Protein AF-A0AAV5S5M4-F1 (afdb_monomer_lite)

Organism: Maudiozyma humilis (NCBI:txid51915)

InterPro domains:
  IPR004776 Membrane transport PIN-like [PF03547] (13-128)
  IPR040254 Protein Ecm3-like [PTHR31274] (1-142)

Foldseek 3Di:
DPPQDPVLLVCLQCVLVCVVVVVVVVVVVCVVVVVAPPVNVVVVVCCCVPPVVVVVVVVCCVVLDDPVCVVVVVVVVVVLVVQLVVLLVVLVVCVVVDVDPPVCSVVSSCCSNDPPCPRNVVSSLVSCCVRPNDDVVRSSPD

Structure (mmCIF, N/CA/C/O backbone):
data_AF-A0AAV5S5M4-F1
#
_entry.id   AF-A0AAV5S5M4-F1
#
loop_
_atom_site.group_PDB
_atom_site.id
_atom_site.type_symbol
_atom_site.label_atom_id
_atom_site.label_alt_id
_atom_site.label_comp_id
_atom_site.label_asym_id
_atom_site.label_entity_id
_atom_site.label_seq_id
_atom_site.pdbx_PDB_ins_code
_atom_site.Cartn_x
_atom_site.Cartn_y
_atom_site.Cartn_z
_atom_site.occupancy
_atom_site.B_iso_or_equiv
_atom_site.auth_seq_id
_atom_site.auth_comp_id
_a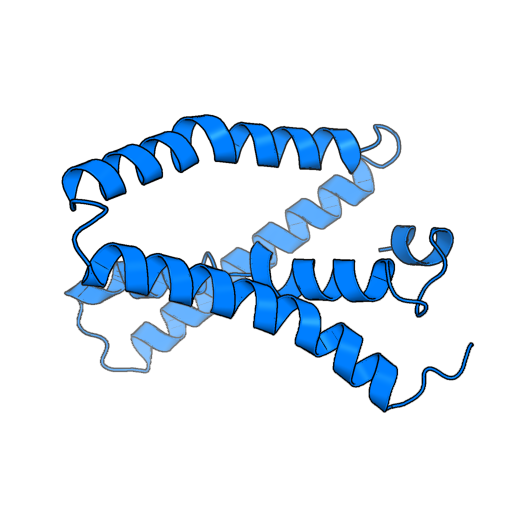tom_site.auth_asym_id
_atom_site.auth_atom_id
_atom_site.pdbx_PDB_model_num
ATOM 1 N N . MET A 1 1 ? 1.562 -9.962 -32.066 1.00 42.41 1 MET A N 1
ATOM 2 C CA . MET A 1 1 ? 0.363 -9.577 -31.293 1.00 42.41 1 MET A CA 1
ATOM 3 C C . MET A 1 1 ? -0.562 -10.788 -31.238 1.00 42.41 1 MET A C 1
ATOM 5 O O . MET A 1 1 ? -1.351 -10.995 -32.154 1.00 42.41 1 MET A O 1
ATOM 9 N N . SER A 1 2 ? -0.360 -11.678 -30.260 1.00 46.62 2 SER A N 1
ATOM 10 C CA . SER A 1 2 ? -1.231 -12.850 -30.104 1.00 46.62 2 SER A CA 1
ATOM 11 C C . SER A 1 2 ? -2.628 -12.345 -29.745 1.00 46.62 2 SER A C 1
ATOM 13 O O . SER A 1 2 ? -2.768 -11.536 -28.829 1.00 46.62 2 SER A O 1
ATOM 15 N N . LYS A 1 3 ? -3.649 -12.720 -30.521 1.00 53.84 3 LYS A N 1
ATOM 16 C CA . LYS A 1 3 ? -5.031 -12.313 -30.252 1.00 53.84 3 LYS A CA 1
ATOM 17 C C . LYS A 1 3 ? -5.507 -13.074 -29.024 1.00 53.84 3 LYS A C 1
ATOM 19 O O . LYS A 1 3 ? -5.940 -14.214 -29.137 1.00 53.84 3 LYS A O 1
ATOM 24 N N . ILE A 1 4 ? -5.401 -12.441 -27.866 1.00 63.34 4 ILE A N 1
ATOM 25 C CA . ILE A 1 4 ? -5.949 -12.975 -26.624 1.00 63.34 4 ILE A CA 1
ATOM 26 C C . ILE A 1 4 ? -7.455 -13.122 -26.819 1.00 63.34 4 ILE A C 1
ATOM 28 O O . ILE A 1 4 ? -8.134 -12.182 -27.247 1.00 63.34 4 ILE A O 1
ATOM 32 N N . GLY A 1 5 ? -7.976 -14.314 -26.543 1.00 75.88 5 GLY A N 1
ATOM 33 C CA . GLY A 1 5 ? -9.414 -14.533 -26.559 1.00 75.88 5 GLY A CA 1
ATOM 34 C C . GLY A 1 5 ? -10.078 -13.662 -25.493 1.00 75.88 5 GLY A C 1
ATOM 35 O O . GLY A 1 5 ? -9.577 -13.556 -24.377 1.00 75.88 5 GLY A O 1
ATOM 36 N N . LEU A 1 6 ? -11.232 -13.064 -25.802 1.00 71.31 6 LEU A N 1
ATOM 37 C CA . LEU A 1 6 ? -12.005 -12.244 -24.853 1.00 71.31 6 LEU A CA 1
ATOM 38 C C . LEU A 1 6 ? -12.181 -12.930 -23.484 1.00 71.31 6 LEU A C 1
ATOM 40 O O . LEU A 1 6 ? -12.040 -12.285 -22.450 1.00 71.31 6 LEU A O 1
ATOM 44 N N . GLY A 1 7 ? -12.420 -14.246 -23.470 1.00 73.25 7 GLY A N 1
ATOM 45 C CA . GLY A 1 7 ? -12.547 -15.028 -22.235 1.00 73.25 7 GLY A CA 1
ATOM 46 C C . GLY A 1 7 ? -11.253 -15.137 -21.420 1.00 73.25 7 GLY A C 1
ATOM 47 O O . GLY A 1 7 ? -11.300 -15.125 -20.194 1.00 73.25 7 GLY A O 1
ATOM 48 N N . GLU A 1 8 ? -10.098 -15.184 -22.078 1.00 75.38 8 GLU A N 1
ATOM 49 C CA . GLU A 1 8 ? -8.789 -15.254 -21.423 1.00 75.38 8 GLU A CA 1
ATOM 50 C C . GLU A 1 8 ? -8.407 -13.898 -20.816 1.00 75.38 8 GLU A C 1
ATOM 52 O O . GLU A 1 8 ? -7.975 -13.835 -19.666 1.00 75.38 8 GLU A O 1
ATOM 57 N N . ALA A 1 9 ? -8.699 -12.798 -21.519 1.00 71.19 9 ALA A N 1
ATOM 58 C CA . ALA A 1 9 ? -8.533 -11.444 -20.991 1.00 71.19 9 ALA A CA 1
ATOM 59 C C . ALA A 1 9 ? -9.416 -11.190 -19.753 1.00 71.19 9 ALA A C 1
ATOM 61 O O . ALA A 1 9 ? -8.946 -10.653 -18.748 1.00 71.19 9 ALA A O 1
ATOM 62 N N . ILE A 1 10 ? -10.683 -11.625 -19.795 1.00 77.12 10 ILE A N 1
ATOM 63 C CA . ILE A 1 10 ? -11.603 -11.527 -18.651 1.00 77.12 10 ILE A CA 1
ATOM 64 C C . ILE A 1 10 ? -11.086 -12.361 -17.471 1.00 77.12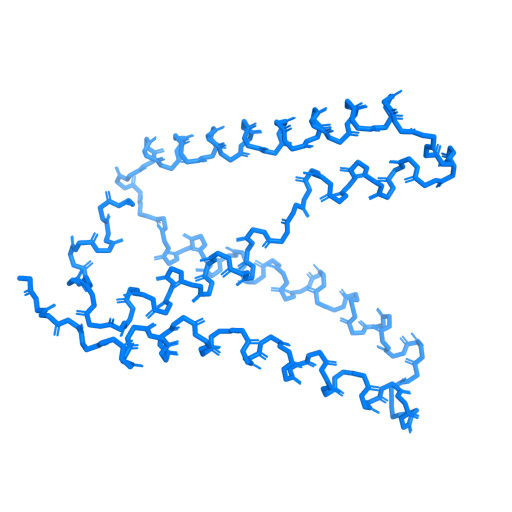 10 ILE A C 1
ATOM 66 O O . ILE A 1 10 ? -11.106 -11.898 -16.330 1.00 77.12 10 ILE A O 1
ATOM 70 N N . TYR A 1 11 ? -10.585 -13.571 -17.727 1.00 79.00 11 TYR A N 1
ATOM 71 C CA . TYR A 1 11 ? -10.058 -14.440 -16.677 1.00 79.00 11 TYR A CA 1
ATOM 72 C C . TYR A 1 11 ? -8.805 -13.859 -16.005 1.00 79.00 11 TYR A C 1
ATOM 74 O O . TYR A 1 11 ? -8.716 -13.864 -14.774 1.00 79.00 11 TYR A O 1
ATOM 82 N N . ILE A 1 12 ? -7.871 -13.307 -16.788 1.00 73.69 12 ILE A N 1
ATOM 83 C CA . ILE A 1 12 ? -6.657 -12.653 -16.276 1.00 73.69 12 ILE A CA 1
ATOM 84 C C . ILE A 1 12 ? -7.023 -11.479 -15.359 1.00 73.69 12 ILE A C 1
ATOM 86 O O . ILE A 1 12 ? -6.484 -11.384 -14.257 1.00 73.69 12 ILE A O 1
ATOM 90 N N . ALA A 1 13 ? -7.989 -10.648 -15.759 1.00 72.94 13 ALA A N 1
ATOM 91 C CA . ALA A 1 13 ? -8.441 -9.508 -14.963 1.00 72.94 13 ALA A CA 1
ATOM 92 C C . ALA A 1 13 ? -9.199 -9.920 -13.685 1.00 72.94 13 ALA A C 1
ATOM 94 O O . ALA A 1 13 ? -9.008 -9.327 -12.626 1.00 72.94 13 ALA A O 1
ATOM 95 N N . LEU A 1 14 ? -10.050 -10.949 -13.737 1.00 79.44 14 LEU A N 1
ATOM 96 C CA . LEU A 1 14 ? -10.853 -11.357 -12.576 1.00 79.44 14 LEU A CA 1
ATOM 97 C C . LEU A 1 14 ? -10.056 -12.135 -11.521 1.00 79.44 14 LEU A C 1
ATOM 99 O O . LEU A 1 14 ? -10.366 -12.060 -10.329 1.00 79.44 14 LEU A O 1
ATOM 103 N N . LYS A 1 15 ? -9.026 -12.883 -11.926 1.00 78.50 15 LYS A N 1
ATOM 104 C CA . LYS A 1 15 ? -8.193 -13.703 -11.032 1.00 78.50 15 LYS A CA 1
ATOM 105 C C . LYS A 1 15 ? -7.668 -12.953 -9.788 1.00 78.50 15 LYS A C 1
ATOM 107 O O . LYS A 1 15 ? -7.841 -13.478 -8.683 1.00 78.50 15 LYS A O 1
ATOM 112 N N . PRO A 1 16 ? -7.052 -11.759 -9.892 1.00 77.38 16 PRO A N 1
ATOM 113 C CA . PRO A 1 16 ? -6.592 -11.014 -8.718 1.00 77.38 16 PRO A CA 1
ATOM 114 C C . PRO A 1 16 ? -7.741 -10.527 -7.822 1.00 77.38 16 PRO A C 1
ATOM 116 O O . PRO A 1 16 ? -7.621 -10.582 -6.597 1.00 77.38 16 PRO A O 1
ATOM 119 N N . ILE A 1 17 ? -8.879 -10.143 -8.408 1.00 81.38 17 ILE A N 1
ATOM 120 C CA . ILE A 1 17 ? -10.071 -9.693 -7.673 1.00 81.38 17 ILE A CA 1
ATOM 121 C C . ILE A 1 17 ? -10.588 -10.806 -6.758 1.00 81.38 17 ILE A C 1
ATOM 123 O O . ILE A 1 17 ? -10.752 -10.610 -5.552 1.00 81.38 17 ILE A O 1
ATOM 127 N N . PHE A 1 18 ? -10.784 -12.003 -7.317 1.00 83.31 18 PHE A N 1
ATOM 128 C CA . PHE A 1 18 ? -11.244 -13.161 -6.553 1.00 83.31 18 PHE A CA 1
ATOM 129 C C . PHE A 1 18 ? -10.294 -13.515 -5.411 1.00 83.31 18 PHE A C 1
ATOM 131 O O . PHE A 1 18 ? -10.751 -13.865 -4.321 1.00 83.31 18 PHE A O 1
ATOM 138 N N . LYS A 1 19 ? -8.979 -13.384 -5.622 1.00 79.00 19 LYS A N 1
ATOM 139 C CA . LYS A 1 19 ? -7.978 -13.651 -4.585 1.00 79.00 19 LYS A CA 1
ATOM 140 C C . LYS A 1 19 ? -8.140 -12.707 -3.389 1.00 79.00 19 LYS A C 1
ATOM 142 O O . LYS A 1 19 ? -8.178 -13.181 -2.255 1.00 79.00 19 LYS A O 1
ATOM 147 N N . ILE A 1 20 ? -8.293 -11.404 -3.633 1.00 82.31 20 ILE A N 1
ATOM 148 C CA . ILE A 1 20 ? -8.459 -10.398 -2.571 1.00 82.31 20 ILE A CA 1
ATOM 149 C C . ILE A 1 20 ? -9.765 -10.632 -1.804 1.00 82.31 20 ILE A C 1
ATOM 151 O O . ILE A 1 20 ? -9.744 -10.738 -0.576 1.00 82.31 20 ILE A O 1
ATOM 155 N N . TYR A 1 21 ? -10.892 -10.793 -2.505 1.00 83.88 21 TYR A N 1
ATOM 156 C CA . TYR A 1 21 ? -12.183 -11.009 -1.842 1.00 83.88 21 TYR A CA 1
ATOM 157 C C . TYR A 1 21 ? -12.238 -12.316 -1.053 1.00 83.88 21 TYR A C 1
ATOM 159 O O . TYR A 1 21 ? -12.851 -12.353 0.010 1.00 83.88 21 TYR A O 1
ATOM 167 N N . THR A 1 22 ? -11.563 -13.368 -1.520 1.00 87.12 22 THR A N 1
ATOM 168 C CA . THR A 1 22 ? -11.489 -14.639 -0.788 1.00 87.12 22 THR A CA 1
ATOM 169 C C . THR A 1 22 ? -10.713 -14.481 0.521 1.00 87.12 22 THR A C 1
ATOM 171 O O . THR A 1 22 ? -11.166 -14.964 1.555 1.00 87.12 22 THR A O 1
ATOM 174 N N . ILE A 1 23 ? -9.586 -13.756 0.519 1.00 86.62 23 ILE A N 1
ATOM 175 C CA . ILE A 1 23 ? -8.803 -13.490 1.741 1.00 86.62 23 ILE A CA 1
ATOM 176 C C . ILE A 1 23 ? -9.621 -12.650 2.733 1.00 86.62 23 ILE A C 1
ATOM 178 O O . ILE A 1 23 ? -9.664 -12.974 3.921 1.00 86.62 23 ILE A O 1
ATOM 182 N N . ILE A 1 24 ? -10.322 -11.617 2.250 1.00 86.56 24 ILE A N 1
ATOM 183 C CA . ILE A 1 24 ? -11.218 -10.795 3.080 1.00 86.56 24 ILE A CA 1
ATOM 184 C C . ILE A 1 24 ? -12.344 -11.653 3.669 1.00 86.56 24 ILE A C 1
ATOM 186 O O . ILE A 1 24 ? -12.634 -11.559 4.862 1.00 86.56 24 ILE A O 1
ATOM 190 N N . PHE A 1 25 ? -12.958 -12.517 2.858 1.00 88.25 25 PHE A N 1
ATOM 191 C CA . PHE A 1 25 ? -14.041 -13.396 3.288 1.00 88.25 25 PHE A CA 1
ATOM 192 C C . PHE A 1 25 ? -13.588 -14.390 4.364 1.00 88.25 25 PHE A C 1
ATOM 194 O O . PHE A 1 25 ? -14.268 -14.548 5.377 1.00 88.25 25 PHE A O 1
ATOM 201 N N . VAL A 1 26 ? -12.414 -15.005 4.203 1.00 88.88 26 VAL A N 1
ATOM 202 C CA . VAL A 1 26 ? -11.832 -15.885 5.228 1.00 88.88 26 VAL A CA 1
ATOM 203 C C . VAL A 1 26 ? -11.551 -15.105 6.516 1.00 88.88 26 VAL A C 1
ATOM 205 O O . VAL A 1 26 ? -11.926 -15.566 7.593 1.00 88.88 26 VAL A O 1
ATOM 208 N N . GLY A 1 27 ? -10.974 -13.902 6.424 1.00 84.75 27 GLY A N 1
ATOM 209 C CA . GLY A 1 27 ? -10.766 -13.028 7.583 1.00 84.75 27 GLY A CA 1
ATOM 210 C C . GLY A 1 27 ? -12.071 -12.679 8.310 1.00 84.75 27 GLY A C 1
ATOM 211 O O . GLY A 1 27 ? -12.131 -12.730 9.539 1.00 84.75 27 GLY A O 1
ATOM 212 N N . PHE A 1 28 ? -13.143 -12.408 7.560 1.00 87.00 28 PHE A N 1
ATOM 213 C CA . PHE A 1 28 ? -14.477 -12.169 8.112 1.00 87.00 28 PHE A CA 1
ATOM 214 C C . PHE A 1 28 ? -15.044 -13.401 8.828 1.00 87.00 28 PHE A C 1
ATOM 216 O O . PHE A 1 28 ? -15.573 -13.271 9.932 1.00 87.00 28 PHE A O 1
ATOM 223 N N . LEU A 1 29 ? -14.916 -14.598 8.245 1.00 88.44 29 LEU A N 1
ATOM 224 C CA . LEU A 1 29 ? -15.356 -15.836 8.892 1.00 88.44 29 LEU A CA 1
ATOM 225 C C . LEU A 1 29 ? -14.588 -16.094 10.195 1.00 88.44 29 LEU A C 1
ATOM 227 O O . LEU A 1 29 ? -15.209 -16.395 11.212 1.00 88.44 29 LEU A O 1
ATOM 231 N N . LEU A 1 30 ? -13.264 -15.915 10.197 1.00 85.25 30 LEU A N 1
ATOM 232 C CA . LEU A 1 30 ? -12.425 -16.084 11.390 1.00 85.25 30 LEU A CA 1
ATOM 233 C C . LEU A 1 30 ? -12.834 -15.143 12.533 1.00 85.25 30 LEU A C 1
ATOM 235 O O . LEU A 1 30 ? -12.862 -15.563 13.693 1.00 85.25 30 LEU A O 1
ATOM 239 N N . ALA A 1 31 ? -13.198 -13.900 12.205 1.00 84.31 31 ALA A N 1
ATOM 240 C CA . ALA A 1 31 ? -13.736 -12.946 13.170 1.00 84.31 31 ALA A CA 1
ATOM 241 C C . ALA A 1 31 ? -15.149 -13.341 13.642 1.00 84.31 31 ALA A C 1
ATOM 243 O O . ALA A 1 31 ? -15.429 -13.323 14.839 1.00 84.31 31 ALA A O 1
ATOM 244 N N . LYS A 1 32 ? -16.032 -13.760 12.724 1.00 83.75 32 LYS A N 1
ATOM 245 C CA . LYS A 1 32 ? -17.417 -14.157 13.038 1.00 83.75 32 LYS A CA 1
ATOM 246 C C . LYS A 1 32 ? -17.487 -15.388 13.946 1.00 83.75 32 LYS A C 1
ATOM 248 O O . LYS A 1 32 ? -18.336 -15.441 14.832 1.00 83.75 32 LYS A O 1
ATOM 253 N N . PHE A 1 33 ? -16.593 -16.357 13.756 1.00 87.12 33 PHE A N 1
ATOM 254 C CA . PHE A 1 33 ? -16.505 -17.556 14.594 1.00 87.12 33 PHE A CA 1
ATOM 255 C C . PHE A 1 33 ? -15.717 -17.341 15.898 1.00 87.12 33 PHE A C 1
ATOM 257 O O . PHE A 1 33 ? -15.503 -18.304 16.626 1.00 87.12 33 PHE A O 1
ATOM 264 N N . ASN A 1 34 ? -15.293 -16.105 16.213 1.00 79.56 34 ASN A N 1
ATOM 265 C CA . ASN A 1 34 ? -14.482 -15.771 17.396 1.00 79.56 34 ASN A CA 1
ATOM 266 C C . ASN A 1 34 ? -13.200 -16.619 17.542 1.00 79.56 34 ASN A C 1
ATOM 268 O O . ASN A 1 34 ? -12.661 -16.761 18.636 1.00 79.56 34 ASN A O 1
ATOM 272 N N . ILE A 1 35 ? -12.678 -17.157 16.435 1.00 78.19 35 ILE A N 1
ATOM 273 C CA . ILE A 1 35 ? -11.428 -17.934 16.430 1.00 78.19 35 ILE A CA 1
ATOM 274 C C . ILE A 1 35 ? -10.242 -17.003 16.722 1.00 78.19 35 ILE A C 1
ATOM 276 O O . ILE A 1 35 ? -9.277 -17.391 17.377 1.00 78.19 35 ILE A O 1
ATOM 280 N N . VAL A 1 36 ? -10.328 -15.753 16.255 1.00 77.00 36 VAL A N 1
ATOM 281 C CA . VAL A 1 36 ? -9.335 -14.705 16.500 1.00 77.00 36 VAL A CA 1
ATOM 282 C C . VAL A 1 36 ? -9.965 -13.636 17.389 1.00 77.00 36 VAL A C 1
ATOM 284 O O . VAL A 1 36 ? -10.841 -12.894 16.948 1.00 77.00 36 VAL A O 1
ATOM 287 N N . SER A 1 37 ? -9.516 -13.545 18.644 1.00 79.12 37 SER A N 1
ATOM 288 C CA . SER A 1 37 ? -9.909 -12.457 19.547 1.00 79.12 37 SER A CA 1
ATOM 289 C C . SER A 1 37 ? -9.379 -11.105 19.037 1.00 79.12 37 SER A C 1
ATOM 291 O O . SER A 1 37 ? -8.397 -11.048 18.289 1.00 79.12 37 SER A O 1
ATOM 293 N N . MET A 1 38 ? -9.985 -9.990 19.467 1.00 78.38 38 MET A N 1
ATOM 294 C CA . MET A 1 38 ? -9.495 -8.644 19.116 1.00 78.38 38 MET A CA 1
ATOM 295 C C . MET A 1 38 ? -8.035 -8.412 19.533 1.00 78.38 38 MET A C 1
ATOM 297 O O . MET A 1 38 ? -7.298 -7.699 18.850 1.00 78.38 38 MET A O 1
ATOM 301 N N . GLU A 1 39 ? -7.602 -9.032 20.628 1.00 82.31 39 GLU A N 1
ATOM 302 C CA . GLU A 1 39 ? -6.220 -8.960 21.097 1.00 82.31 39 GLU A CA 1
ATOM 303 C C . GLU A 1 39 ? -5.269 -9.687 20.139 1.00 82.31 39 GLU A C 1
ATOM 305 O O . GLU A 1 39 ? -4.264 -9.116 19.704 1.00 82.31 39 GLU A O 1
ATOM 310 N N . ASN A 1 40 ? -5.641 -10.892 19.704 1.00 81.50 40 ASN A N 1
ATOM 311 C CA . ASN A 1 40 ? -4.858 -11.677 18.753 1.00 81.50 40 ASN A CA 1
ATOM 312 C C . ASN A 1 40 ? -4.797 -10.992 17.382 1.00 81.50 40 ASN A C 1
ATOM 314 O O . ASN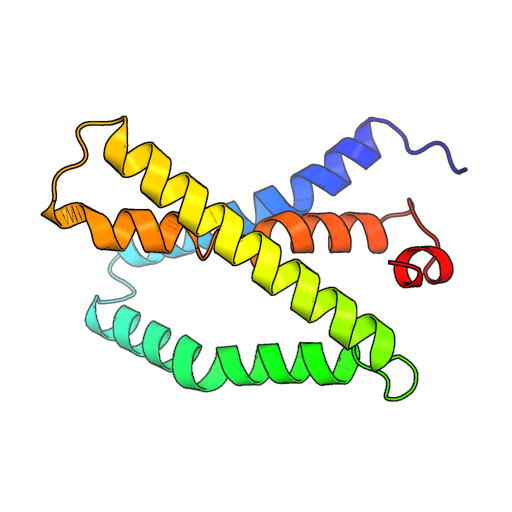 A 1 40 ? -3.732 -10.944 16.769 1.00 81.50 40 ASN A O 1
ATOM 318 N N . ALA A 1 41 ? -5.900 -10.395 16.918 1.00 82.50 41 ALA A N 1
ATOM 319 C CA . ALA A 1 41 ? -5.925 -9.625 15.673 1.00 82.50 41 ALA A CA 1
ATOM 320 C C . ALA A 1 41 ? -4.954 -8.431 15.720 1.00 82.50 41 ALA A C 1
ATOM 322 O O . ALA A 1 41 ? -4.219 -8.174 14.761 1.00 82.50 41 ALA A O 1
ATOM 323 N N . LYS A 1 42 ? -4.893 -7.727 16.857 1.00 83.25 42 LYS A N 1
ATOM 324 C CA . LYS A 1 42 ? -3.958 -6.614 17.066 1.00 83.25 42 LYS A CA 1
ATOM 325 C C . LYS A 1 42 ? -2.506 -7.095 17.153 1.00 83.25 42 LYS A C 1
ATOM 327 O O . LYS A 1 42 ? -1.615 -6.429 16.625 1.00 83.25 42 LYS A O 1
ATOM 332 N N . GLY A 1 43 ? -2.265 -8.254 17.769 1.00 85.50 43 GLY A N 1
ATOM 333 C CA . GLY A 1 43 ? -0.958 -8.917 17.793 1.00 85.50 43 GLY A CA 1
ATOM 334 C C . GLY A 1 43 ? -0.465 -9.286 16.392 1.00 85.50 43 GLY A C 1
ATOM 335 O O . GLY A 1 43 ? 0.651 -8.925 16.018 1.00 85.50 43 GLY A O 1
ATOM 336 N N . ILE A 1 44 ? -1.328 -9.907 15.584 1.00 85.25 44 ILE A N 1
ATOM 337 C CA . ILE A 1 44 ? -1.038 -10.248 14.184 1.00 85.25 44 ILE A CA 1
ATOM 338 C C . ILE A 1 44 ? -0.754 -8.980 13.373 1.00 85.25 44 ILE A C 1
ATOM 340 O O . ILE A 1 44 ? 0.249 -8.924 12.668 1.00 85.25 44 ILE A O 1
ATOM 344 N N . SER A 1 45 ? -1.573 -7.933 13.512 1.00 84.75 45 SER A N 1
ATOM 345 C CA . SER A 1 45 ? -1.354 -6.656 12.819 1.00 84.75 45 SER A CA 1
ATOM 346 C C . SER A 1 45 ? -0.002 -6.026 13.181 1.00 84.75 45 SER A C 1
ATOM 348 O O . SER A 1 45 ? 0.761 -5.634 12.299 1.00 84.75 45 SER A O 1
ATOM 350 N N . ASN A 1 46 ? 0.370 -6.023 14.465 1.00 86.31 46 ASN A N 1
ATOM 351 C CA . ASN A 1 46 ? 1.686 -5.550 14.898 1.00 86.31 46 ASN A CA 1
ATOM 352 C C . ASN A 1 46 ? 2.835 -6.381 14.314 1.00 86.31 46 ASN A C 1
ATOM 354 O O . ASN A 1 46 ? 3.855 -5.812 13.927 1.00 86.31 46 ASN A O 1
ATOM 358 N N . MET A 1 47 ? 2.681 -7.704 14.232 1.00 88.19 47 MET A N 1
ATOM 359 C CA . MET A 1 47 ? 3.671 -8.583 13.604 1.00 88.19 47 MET A CA 1
ATOM 360 C C . MET A 1 47 ? 3.810 -8.279 12.108 1.00 88.19 47 MET A C 1
ATOM 362 O O . MET A 1 47 ? 4.926 -8.174 11.596 1.00 88.19 47 MET A O 1
ATOM 366 N N . VAL A 1 48 ? 2.686 -8.078 11.415 1.00 86.12 48 VAL A N 1
ATOM 367 C CA . VAL A 1 48 ? 2.673 -7.719 9.994 1.00 86.12 48 VAL A CA 1
ATOM 368 C C . VAL A 1 48 ? 3.402 -6.397 9.778 1.00 86.12 48 VAL A C 1
ATOM 370 O O . VAL A 1 48 ? 4.321 -6.338 8.966 1.00 86.12 48 VAL A O 1
ATOM 373 N N . VAL A 1 49 ? 3.052 -5.358 10.539 1.00 86.12 49 VAL A N 1
ATOM 374 C CA . VAL A 1 49 ? 3.628 -4.018 10.367 1.00 86.12 49 VAL A CA 1
ATOM 375 C C . VAL A 1 49 ? 5.116 -3.983 10.715 1.00 86.12 49 VAL A C 1
ATOM 377 O O . VAL A 1 49 ? 5.893 -3.349 10.004 1.00 86.12 49 VAL A O 1
ATOM 380 N N . LYS A 1 50 ? 5.534 -4.665 11.787 1.00 86.31 50 LYS A N 1
ATOM 381 C CA . LYS A 1 50 ? 6.918 -4.590 12.280 1.00 86.31 50 LYS A CA 1
ATOM 382 C C . LYS A 1 50 ? 7.884 -5.546 11.588 1.00 86.31 50 LYS A C 1
ATOM 384 O O . LYS A 1 50 ? 9.062 -5.222 11.509 1.00 86.31 50 LYS A O 1
ATOM 389 N N . ALA A 1 51 ? 7.419 -6.708 11.130 1.00 87.56 51 ALA A N 1
ATOM 390 C CA . ALA A 1 51 ? 8.291 -7.742 10.569 1.00 87.56 51 ALA A CA 1
ATOM 391 C C . ALA A 1 51 ? 7.992 -8.025 9.094 1.00 87.56 51 ALA A C 1
ATOM 393 O O . ALA A 1 51 ? 8.896 -7.996 8.266 1.00 87.56 51 ALA A O 1
ATOM 394 N N . ILE A 1 52 ? 6.727 -8.254 8.731 1.00 85.25 52 ILE A N 1
ATOM 395 C CA . ILE A 1 52 ? 6.391 -8.701 7.371 1.00 85.25 52 ILE A CA 1
ATOM 396 C C . ILE A 1 52 ? 6.509 -7.558 6.357 1.00 85.25 52 ILE A C 1
ATOM 398 O O . ILE A 1 52 ? 7.105 -7.756 5.300 1.00 85.25 52 ILE A O 1
ATOM 402 N N . LEU A 1 53 ? 6.001 -6.361 6.667 1.00 83.56 53 LEU A N 1
ATOM 403 C CA . LEU A 1 53 ? 6.103 -5.198 5.778 1.00 83.56 53 LEU A CA 1
ATOM 404 C C . LEU A 1 53 ? 7.552 -4.844 5.404 1.00 83.56 53 LEU A C 1
ATOM 406 O O . LEU A 1 53 ? 7.814 -4.727 4.206 1.00 83.56 53 LEU A O 1
ATOM 410 N N . PRO A 1 54 ? 8.513 -4.705 6.341 1.00 83.31 54 PRO A N 1
ATOM 411 C CA . PRO A 1 54 ? 9.891 -4.413 5.956 1.00 83.31 54 PRO A CA 1
ATOM 412 C C . PRO A 1 54 ? 10.524 -5.547 5.143 1.00 83.31 54 PRO A C 1
ATOM 414 O O . PRO A 1 54 ? 11.245 -5.264 4.188 1.00 83.31 54 PRO A O 1
ATOM 417 N N . CYS A 1 55 ? 10.210 -6.814 5.438 1.00 82.44 55 CYS A N 1
ATOM 418 C CA . CYS A 1 55 ? 10.685 -7.944 4.636 1.00 82.44 55 CYS A CA 1
ATOM 419 C C . CYS A 1 55 ? 10.130 -7.926 3.204 1.00 82.44 55 CYS A C 1
ATOM 421 O O . CYS A 1 55 ? 10.882 -8.162 2.258 1.00 82.44 55 CYS A O 1
ATOM 423 N N . LEU A 1 56 ? 8.842 -7.619 3.023 1.00 80.44 56 LEU A N 1
ATOM 424 C CA . LEU A 1 56 ? 8.225 -7.499 1.699 1.00 80.44 56 LEU A CA 1
ATOM 425 C C . LEU A 1 56 ? 8.808 -6.323 0.915 1.00 80.44 56 LEU A C 1
ATOM 427 O O . LEU A 1 56 ? 9.144 -6.475 -0.258 1.00 80.44 56 LEU A O 1
ATOM 431 N N . THR A 1 57 ? 8.970 -5.169 1.562 1.00 80.50 57 THR A N 1
ATOM 432 C CA . THR A 1 57 ? 9.594 -3.991 0.951 1.00 80.50 57 THR A CA 1
ATOM 433 C C . THR A 1 57 ? 11.029 -4.291 0.529 1.00 80.50 57 THR A C 1
ATOM 435 O O . THR A 1 57 ? 11.400 -4.001 -0.605 1.00 80.50 57 THR A O 1
ATOM 438 N N . PHE A 1 58 ? 11.819 -4.940 1.389 1.00 81.50 58 PHE A N 1
ATOM 439 C CA . PHE A 1 58 ? 13.183 -5.352 1.061 1.00 81.50 58 PHE A CA 1
ATOM 440 C C . PHE A 1 58 ? 13.222 -6.329 -0.116 1.00 81.50 58 PHE A C 1
ATOM 442 O O . PHE A 1 58 ? 13.991 -6.124 -1.053 1.00 81.50 58 PHE A O 1
ATOM 449 N N . ASN A 1 59 ? 12.365 -7.356 -0.102 1.00 81.06 59 ASN A N 1
ATOM 450 C CA . ASN A 1 59 ? 12.277 -8.321 -1.192 1.00 81.06 59 ASN A CA 1
ATOM 451 C C . ASN A 1 59 ? 11.942 -7.635 -2.522 1.00 81.06 59 ASN A C 1
ATOM 453 O O . ASN A 1 59 ? 12.599 -7.916 -3.523 1.00 81.06 59 ASN A O 1
ATOM 457 N N . LYS A 1 60 ? 10.986 -6.697 -2.530 1.00 72.50 60 LYS A N 1
ATOM 458 C CA . LYS A 1 60 ? 10.643 -5.931 -3.733 1.00 72.50 60 LYS A CA 1
ATOM 459 C C . LYS A 1 60 ? 11.786 -5.031 -4.197 1.00 72.50 60 LYS A C 1
ATOM 461 O O . LYS A 1 60 ? 12.080 -5.027 -5.384 1.00 72.50 60 LYS A O 1
ATOM 466 N N . ILE A 1 61 ? 12.457 -4.323 -3.290 1.00 74.88 61 ILE A N 1
ATOM 467 C CA . ILE A 1 61 ? 13.592 -3.451 -3.631 1.00 74.88 61 ILE A CA 1
ATOM 468 C C . ILE A 1 61 ? 14.737 -4.265 -4.242 1.00 74.88 61 ILE A C 1
ATOM 470 O O . ILE A 1 61 ? 15.191 -3.943 -5.331 1.00 74.88 61 ILE A O 1
ATOM 474 N N . VAL A 1 62 ? 15.168 -5.347 -3.590 1.00 77.38 62 VAL A N 1
ATOM 475 C CA . VAL A 1 62 ? 16.295 -6.169 -4.066 1.00 77.38 62 VAL A CA 1
ATOM 476 C C . VAL A 1 62 ? 15.998 -6.870 -5.392 1.00 77.38 62 VAL A C 1
ATOM 478 O O . VAL A 1 62 ? 16.902 -7.018 -6.207 1.00 77.38 62 VAL A O 1
ATOM 481 N N . SER A 1 63 ? 14.758 -7.311 -5.612 1.00 69.12 63 SER A N 1
ATOM 482 C CA . SER A 1 63 ? 14.390 -8.027 -6.842 1.00 69.12 63 SER A CA 1
ATOM 483 C C . SER A 1 63 ? 14.087 -7.113 -8.030 1.00 69.12 63 SER A C 1
ATOM 485 O O . SER A 1 63 ? 14.205 -7.571 -9.159 1.00 69.12 63 SER A O 1
ATOM 487 N N . ASN A 1 64 ? 13.703 -5.851 -7.798 1.00 66.50 64 ASN A N 1
ATOM 488 C CA . ASN A 1 64 ? 13.266 -4.936 -8.863 1.00 66.50 64 ASN A CA 1
ATOM 489 C C . ASN A 1 64 ? 14.218 -3.751 -9.097 1.00 66.50 64 ASN A C 1
ATOM 491 O O . ASN A 1 64 ? 14.031 -3.025 -10.066 1.00 66.50 64 ASN A O 1
ATOM 495 N N . ILE A 1 65 ? 15.215 -3.513 -8.234 1.00 67.38 65 ILE A N 1
ATOM 496 C CA . ILE A 1 65 ? 16.160 -2.396 -8.390 1.00 67.38 65 ILE A CA 1
ATOM 497 C C . ILE A 1 65 ? 17.554 -2.928 -8.731 1.00 67.38 65 ILE A C 1
ATOM 499 O O . ILE A 1 65 ? 18.285 -3.418 -7.871 1.00 67.38 65 ILE A O 1
ATOM 503 N N . SER A 1 66 ? 17.941 -2.774 -9.997 1.00 66.12 66 SER A N 1
ATOM 504 C CA . SER A 1 66 ? 19.322 -2.933 -10.455 1.00 66.12 66 SER A CA 1
ATOM 505 C C . SER A 1 66 ? 20.069 -1.601 -10.339 1.00 66.12 66 SER A C 1
ATOM 507 O O . SER A 1 66 ? 19.535 -0.538 -10.652 1.00 66.12 66 SER A O 1
AT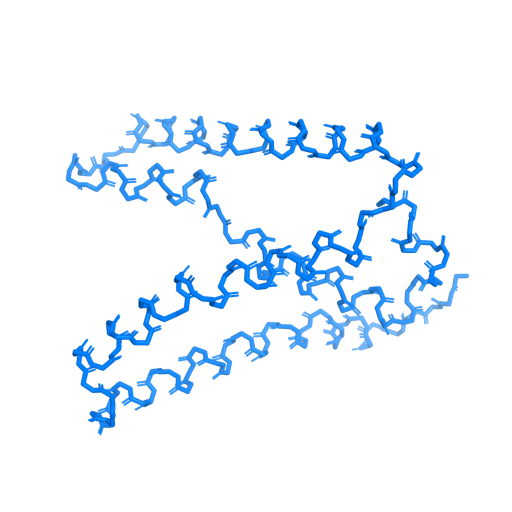OM 509 N N . TRP A 1 67 ? 21.341 -1.633 -9.926 1.00 64.31 67 TRP A N 1
ATOM 510 C CA . TRP A 1 67 ? 22.191 -0.439 -9.766 1.00 64.31 67 TRP A CA 1
ATOM 511 C C . TRP A 1 67 ? 22.382 0.372 -11.058 1.00 64.31 67 TRP A C 1
ATOM 513 O O . TRP A 1 67 ? 22.807 1.526 -11.001 1.00 64.31 67 TRP A O 1
ATOM 523 N N . ARG A 1 68 ? 22.094 -0.226 -12.220 1.00 65.00 68 ARG A N 1
ATOM 524 C CA . ARG A 1 68 ? 22.236 0.421 -13.533 1.00 65.00 68 ARG A CA 1
ATOM 525 C C . ARG A 1 68 ? 21.132 1.444 -13.810 1.00 65.00 68 ARG A C 1
ATOM 527 O O . ARG A 1 68 ? 21.403 2.422 -14.501 1.00 65.00 68 ARG A O 1
ATOM 534 N N . ASP A 1 69 ? 19.973 1.308 -13.168 1.00 66.75 69 ASP A N 1
ATOM 535 C CA . ASP A 1 69 ? 18.763 2.066 -13.516 1.00 66.75 69 ASP A CA 1
ATOM 536 C C . ASP A 1 69 ? 18.394 3.098 -12.439 1.00 66.75 69 ASP A C 1
ATOM 538 O O . ASP A 1 69 ? 17.261 3.562 -12.336 1.00 66.75 69 ASP A O 1
ATOM 542 N N . ILE A 1 70 ? 19.373 3.524 -11.630 1.00 72.88 70 ILE A N 1
ATOM 543 C CA . ILE A 1 70 ? 19.177 4.466 -10.511 1.00 72.88 70 ILE A CA 1
ATOM 544 C C . ILE A 1 70 ? 18.483 5.775 -10.939 1.00 72.88 70 ILE A C 1
ATOM 546 O O . ILE A 1 70 ? 17.746 6.380 -10.160 1.00 72.88 70 ILE A O 1
ATOM 550 N N . LYS A 1 71 ? 18.690 6.209 -12.192 1.00 72.94 71 LYS A N 1
ATOM 551 C CA . LYS A 1 71 ? 18.003 7.373 -12.767 1.00 72.94 71 LYS A CA 1
ATOM 552 C C . LYS A 1 71 ? 16.515 7.110 -12.987 1.00 72.94 71 LYS A C 1
ATOM 554 O O . LYS A 1 71 ? 15.710 7.973 -12.652 1.00 72.94 71 LYS A O 1
ATOM 559 N N . GLU A 1 72 ? 16.152 5.944 -13.510 1.00 73.69 72 GLU A N 1
ATOM 560 C CA . GLU A 1 72 ? 14.754 5.555 -13.732 1.00 73.69 72 GLU A CA 1
ATOM 561 C C . GLU A 1 72 ? 14.032 5.355 -12.401 1.00 73.69 72 GLU A C 1
ATOM 563 O O . GLU A 1 72 ? 12.937 5.879 -12.207 1.00 73.69 72 GLU A O 1
ATOM 568 N N . VAL A 1 73 ? 14.698 4.737 -11.422 1.00 76.25 73 VAL A N 1
ATOM 569 C CA . VAL A 1 73 ? 14.191 4.616 -10.046 1.00 76.25 73 VAL A CA 1
ATOM 570 C C . VAL A 1 73 ? 13.887 5.989 -9.440 1.00 76.25 73 VAL A C 1
ATOM 572 O O . VAL A 1 73 ? 12.842 6.173 -8.817 1.00 76.25 73 VAL A O 1
ATOM 575 N N . GLY A 1 74 ? 14.762 6.979 -9.647 1.00 77.12 74 GLY A N 1
ATOM 576 C CA . GLY A 1 74 ? 14.533 8.350 -9.187 1.00 77.12 74 GLY A CA 1
ATOM 577 C C . GLY A 1 74 ? 13.290 8.992 -9.812 1.00 77.12 74 GLY A C 1
ATOM 578 O O . GLY A 1 74 ? 12.517 9.645 -9.109 1.00 77.12 74 GLY A O 1
ATOM 579 N N . VAL A 1 75 ? 13.059 8.763 -11.109 1.00 80.94 75 VAL A N 1
ATOM 580 C CA . VAL A 1 75 ? 11.850 9.233 -11.805 1.00 80.94 75 VAL A CA 1
ATOM 581 C C . VAL A 1 75 ? 10.604 8.537 -11.255 1.00 80.94 75 VAL A C 1
ATOM 583 O O . VAL A 1 75 ? 9.626 9.217 -10.956 1.00 80.94 75 VAL A O 1
ATOM 586 N N . ILE A 1 76 ? 10.650 7.222 -11.024 1.00 79.38 76 ILE A N 1
ATOM 587 C CA . ILE A 1 76 ? 9.535 6.458 -10.439 1.00 79.38 76 ILE A CA 1
ATOM 588 C C . ILE A 1 76 ? 9.176 6.988 -9.044 1.00 79.38 76 ILE A C 1
ATOM 590 O O . ILE A 1 76 ? 7.999 7.205 -8.748 1.00 79.38 76 ILE A O 1
ATOM 594 N N . ILE A 1 77 ? 10.175 7.247 -8.193 1.00 80.88 77 ILE A N 1
ATOM 595 C CA . ILE A 1 77 ? 9.959 7.811 -6.852 1.00 80.88 77 ILE A CA 1
ATOM 596 C C . ILE A 1 77 ? 9.341 9.211 -6.947 1.00 80.88 77 ILE A C 1
ATOM 598 O O . ILE A 1 77 ? 8.396 9.515 -6.218 1.00 80.88 77 ILE A O 1
ATOM 602 N N . LEU A 1 78 ? 9.830 10.057 -7.859 1.00 84.81 78 LEU A N 1
ATOM 603 C CA . LEU A 1 78 ? 9.281 11.397 -8.069 1.00 84.81 78 LEU A CA 1
ATOM 604 C C . LEU A 1 78 ? 7.818 11.339 -8.531 1.00 84.81 78 LEU A C 1
ATOM 606 O O . LEU A 1 78 ? 6.968 12.031 -7.969 1.00 84.81 78 LEU A O 1
ATOM 610 N N . SER A 1 79 ? 7.506 10.482 -9.504 1.00 83.69 79 SER A N 1
ATOM 611 C CA . SER A 1 79 ? 6.139 10.253 -9.976 1.00 83.69 79 SER A CA 1
ATOM 612 C C . SER A 1 79 ? 5.231 9.741 -8.857 1.00 83.69 79 SER A C 1
ATOM 614 O O . SER A 1 79 ? 4.107 10.225 -8.720 1.00 83.69 79 SER A O 1
ATOM 616 N N . ALA A 1 80 ? 5.716 8.827 -8.013 1.00 80.94 80 ALA A N 1
ATOM 617 C CA . ALA A 1 80 ? 4.969 8.331 -6.859 1.00 80.94 80 ALA A CA 1
ATOM 618 C C . ALA A 1 80 ? 4.661 9.447 -5.846 1.00 80.94 80 ALA A C 1
ATOM 620 O O . ALA A 1 80 ? 3.523 9.564 -5.389 1.00 80.94 80 ALA A O 1
ATOM 621 N N . ILE A 1 81 ? 5.637 10.310 -5.537 1.00 86.12 81 ILE A N 1
ATOM 622 C CA . ILE A 1 81 ? 5.439 11.466 -4.648 1.00 86.12 81 ILE A CA 1
ATOM 623 C C . ILE A 1 81 ? 4.382 12.413 -5.223 1.00 86.12 81 ILE A C 1
ATOM 625 O O . ILE A 1 81 ? 3.471 12.820 -4.502 1.00 86.12 81 ILE A O 1
ATOM 629 N N . ILE A 1 82 ? 4.466 12.736 -6.516 1.00 87.69 82 ILE A N 1
ATOM 630 C CA . ILE A 1 82 ? 3.493 13.613 -7.181 1.00 87.69 82 ILE A CA 1
ATOM 631 C C . ILE A 1 82 ? 2.088 13.001 -7.119 1.00 87.69 82 ILE A C 1
ATOM 633 O O . ILE A 1 82 ? 1.140 13.708 -6.780 1.00 87.69 82 ILE A O 1
ATOM 637 N N . LEU A 1 83 ? 1.945 11.699 -7.382 1.00 85.31 83 LEU A N 1
ATOM 638 C CA . LEU A 1 83 ? 0.658 11.001 -7.312 1.00 85.31 83 LEU A CA 1
ATOM 639 C C . LEU A 1 83 ? 0.057 11.018 -5.900 1.00 85.31 83 LEU A C 1
ATOM 641 O O . LEU A 1 83 ? -1.130 11.314 -5.756 1.00 85.31 83 LEU A O 1
ATOM 645 N N . PHE A 1 84 ? 0.853 10.762 -4.857 1.00 86.00 84 PHE A N 1
ATOM 646 C CA . PHE A 1 84 ? 0.368 10.829 -3.474 1.00 86.00 84 PHE A CA 1
ATOM 647 C C . PHE A 1 84 ? -0.036 12.251 -3.078 1.00 86.00 84 PHE A C 1
ATOM 649 O O . PHE A 1 84 ? -1.101 12.449 -2.490 1.00 86.00 84 PHE A O 1
ATOM 656 N N . LEU A 1 85 ? 0.759 13.258 -3.450 1.00 87.88 85 LEU A N 1
ATOM 657 C CA . LEU A 1 85 ? 0.420 14.662 -3.209 1.00 87.88 85 LEU A CA 1
ATOM 658 C C . LEU A 1 85 ? -0.862 15.070 -3.938 1.00 87.88 85 LEU A C 1
ATOM 660 O O . LEU A 1 85 ? -1.693 15.774 -3.366 1.00 87.88 85 LEU A O 1
ATOM 664 N N . PHE A 1 86 ? -1.057 14.597 -5.169 1.00 88.38 86 PHE A N 1
ATOM 665 C CA . PHE A 1 86 ? -2.271 14.857 -5.935 1.00 88.38 86 PHE A CA 1
ATOM 666 C C . PHE A 1 86 ? -3.498 14.176 -5.311 1.00 88.38 86 PHE A C 1
ATOM 668 O O . PHE A 1 86 ? -4.555 14.798 -5.201 1.00 88.38 86 PHE A O 1
ATOM 675 N N . GLY A 1 87 ? -3.353 12.942 -4.819 1.00 84.62 87 GLY A N 1
ATOM 676 C CA . GLY A 1 87 ? -4.395 12.236 -4.066 1.00 84.62 87 GLY A CA 1
ATOM 677 C C . GLY A 1 87 ? -4.786 12.958 -2.771 1.00 84.62 87 GLY A C 1
ATOM 678 O O . GLY A 1 87 ? -5.972 13.144 -2.490 1.00 84.62 87 GLY A O 1
ATOM 679 N N . ALA A 1 88 ? -3.804 13.463 -2.021 1.00 85.06 88 ALA A N 1
ATOM 680 C CA . ALA A 1 88 ? -4.055 14.271 -0.828 1.00 85.06 88 ALA A CA 1
ATOM 681 C C . ALA A 1 88 ? -4.683 15.633 -1.145 1.00 85.06 88 ALA A C 1
ATOM 683 O O . ALA A 1 88 ? -5.584 16.071 -0.428 1.00 85.06 88 ALA A O 1
ATOM 684 N N . ALA A 1 89 ? -4.258 16.289 -2.227 1.00 86.56 89 ALA A N 1
ATOM 685 C CA . ALA A 1 89 ? -4.876 17.523 -2.700 1.00 86.56 89 ALA A CA 1
ATOM 686 C C . ALA A 1 89 ? -6.343 17.289 -3.095 1.00 86.56 89 ALA A C 1
ATOM 688 O O . ALA A 1 89 ? -7.216 18.043 -2.670 1.00 86.56 89 ALA A O 1
ATOM 689 N N . GLY A 1 90 ? -6.641 16.204 -3.816 1.00 85.12 90 GLY A N 1
ATOM 690 C CA . GLY A 1 90 ? -8.009 15.804 -4.156 1.00 85.12 90 GLY A CA 1
ATOM 691 C C . GLY A 1 90 ? -8.875 15.513 -2.925 1.00 85.12 90 GLY A C 1
ATOM 692 O O . GLY A 1 90 ? -10.036 15.929 -2.869 1.00 85.12 90 GLY A O 1
ATOM 693 N N . ALA A 1 91 ? -8.308 14.875 -1.897 1.00 84.75 91 ALA A N 1
ATOM 694 C CA . ALA A 1 91 ? -8.993 14.664 -0.624 1.00 84.75 91 ALA A CA 1
ATOM 695 C C . ALA A 1 91 ? -9.244 15.982 0.129 1.00 84.75 91 ALA A C 1
ATOM 697 O O . ALA A 1 91 ? -10.329 16.186 0.670 1.00 84.75 91 ALA A O 1
ATOM 698 N N . MET A 1 92 ? -8.297 16.922 0.123 1.00 83.44 92 MET A N 1
ATOM 699 C CA . MET A 1 92 ? -8.505 18.246 0.723 1.00 83.44 92 MET A CA 1
ATOM 700 C C . MET A 1 92 ? -9.583 19.051 -0.009 1.00 83.44 92 MET A C 1
ATOM 702 O O . MET A 1 92 ? -10.455 19.629 0.638 1.00 83.44 92 MET A O 1
ATOM 706 N N . VAL A 1 93 ? -9.579 19.038 -1.344 1.00 85.62 93 VAL A N 1
ATOM 707 C CA . VAL A 1 93 ? -10.618 19.691 -2.154 1.00 85.62 93 VAL A CA 1
ATOM 708 C C . VAL A 1 93 ? -11.989 19.085 -1.853 1.00 85.62 93 VAL A C 1
ATOM 710 O O . VAL A 1 93 ? -12.937 19.818 -1.589 1.00 85.62 93 VAL A O 1
ATOM 713 N N . THR A 1 94 ? -12.092 17.757 -1.805 1.00 82.81 94 THR A N 1
ATOM 714 C CA . THR A 1 94 ? -13.365 17.073 -1.522 1.00 82.81 94 THR A CA 1
ATOM 715 C C . THR A 1 94 ? -13.851 17.320 -0.090 1.00 82.81 94 THR A C 1
ATOM 717 O O . THR A 1 94 ? -15.054 17.429 0.146 1.00 82.81 94 THR A O 1
ATOM 720 N N . ASN A 1 95 ? -12.932 17.472 0.867 1.00 80.56 95 ASN A N 1
ATOM 721 C CA . ASN A 1 95 ? -13.269 17.868 2.233 1.00 80.56 95 ASN A CA 1
ATOM 722 C C . ASN A 1 95 ? -13.842 19.292 2.308 1.00 80.56 95 ASN A C 1
ATOM 724 O O . ASN A 1 95 ? -14.697 19.557 3.145 1.00 80.56 95 ASN A O 1
ATOM 728 N N . TYR A 1 96 ? -13.395 20.192 1.428 1.00 79.38 96 TYR A N 1
ATOM 729 C CA . TYR A 1 96 ? -13.900 21.562 1.357 1.00 79.38 96 TYR A CA 1
ATOM 730 C C . TYR A 1 96 ? -15.257 21.658 0.642 1.00 79.38 96 TYR A C 1
ATOM 732 O O . TYR A 1 96 ? -16.094 22.476 1.019 1.00 79.38 96 TYR A O 1
ATOM 740 N N . THR A 1 97 ? -15.496 20.829 -0.381 1.00 83.94 97 THR A N 1
ATOM 741 C CA . THR A 1 97 ? -16.746 20.858 -1.162 1.00 83.94 97 THR A CA 1
ATOM 742 C C . THR A 1 97 ? -17.887 20.049 -0.549 1.00 83.94 97 THR A C 1
ATOM 744 O O . THR A 1 97 ? -19.051 20.319 -0.838 1.00 83.94 97 THR A O 1
ATOM 747 N N . THR A 1 98 ? -17.578 19.066 0.295 1.00 80.94 98 THR A N 1
ATOM 748 C CA . THR A 1 98 ? -18.564 18.16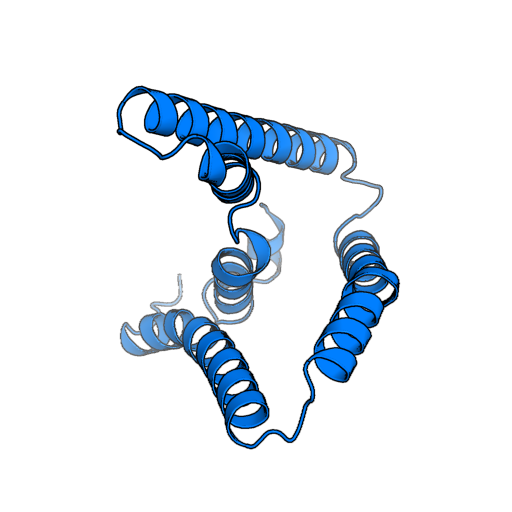0 0.899 1.00 80.94 98 THR A CA 1
ATOM 749 C C . THR A 1 98 ? -18.657 18.421 2.404 1.00 80.94 98 THR A C 1
ATOM 751 O O . THR A 1 98 ? -17.624 18.647 3.032 1.00 80.94 98 THR A O 1
ATOM 754 N N . PRO A 1 99 ? -19.844 18.355 3.040 1.00 73.44 99 PRO A N 1
ATOM 755 C CA . PRO A 1 99 ? -19.968 18.474 4.493 1.00 73.44 99 PRO A CA 1
ATOM 756 C C . PRO A 1 99 ? -19.416 17.219 5.193 1.00 73.44 99 PRO A C 1
ATOM 758 O O . PRO A 1 99 ? -20.163 16.352 5.645 1.00 73.44 99 PRO A O 1
ATOM 761 N N . VAL A 1 100 ? -18.090 17.095 5.267 1.00 72.06 100 VAL A N 1
ATOM 762 C CA . VAL A 1 100 ? -17.424 16.000 5.976 1.00 72.06 100 VAL A CA 1
ATOM 763 C C . VAL A 1 100 ? -17.336 16.354 7.467 1.00 72.06 100 VAL A C 1
ATOM 765 O O . VAL A 1 100 ? -16.870 17.442 7.816 1.00 72.06 100 VAL A O 1
ATOM 768 N N . PRO A 1 101 ? -17.748 15.462 8.386 1.00 78.38 101 PRO A N 1
ATOM 769 C CA . PRO A 1 101 ? -17.590 15.696 9.817 1.00 78.38 101 PRO A CA 1
ATOM 770 C C . PRO A 1 101 ? -16.108 15.877 10.177 1.00 78.38 101 PRO A C 1
ATOM 772 O O . PRO A 1 101 ? -15.258 15.074 9.791 1.00 78.38 101 PRO A O 1
ATOM 775 N N . LYS A 1 102 ? -15.788 16.921 10.956 1.00 72.00 102 LYS A N 1
ATOM 776 C CA . LYS A 1 102 ? -14.401 17.294 11.312 1.00 72.00 102 LYS A CA 1
ATOM 777 C C . LYS A 1 102 ? -13.626 16.180 12.029 1.00 72.00 102 LYS A C 1
ATOM 779 O O . LYS A 1 102 ? -12.404 16.138 11.957 1.00 72.00 102 LYS A O 1
ATOM 784 N N . THR A 1 103 ? -14.327 15.253 12.679 1.00 78.25 103 THR A N 1
ATOM 785 C CA . THR A 1 103 ? -13.748 14.062 13.320 1.00 78.25 103 THR A CA 1
ATOM 786 C C . THR A 1 103 ? -13.222 13.028 12.319 1.00 78.25 103 THR A C 1
ATOM 788 O O . THR A 1 103 ? -12.347 12.244 12.671 1.00 78.25 103 THR A O 1
ATOM 791 N N . PHE A 1 104 ? -13.707 13.038 11.073 1.00 76.19 104 PHE A N 1
ATOM 792 C CA . PHE A 1 104 ? -13.303 12.109 10.011 1.00 76.19 104 PHE A CA 1
ATOM 793 C C . PHE A 1 104 ? -12.270 12.705 9.040 1.00 76.19 104 PHE A C 1
ATOM 795 O O . PHE A 1 104 ? -11.857 12.052 8.086 1.00 76.19 104 PHE A O 1
ATOM 802 N N . PHE A 1 105 ? -11.825 13.939 9.291 1.00 79.00 105 PHE A N 1
ATOM 803 C CA . PHE A 1 105 ? -10.893 14.673 8.432 1.00 79.00 105 PHE A CA 1
ATOM 804 C C . PHE A 1 105 ? -9.599 13.896 8.157 1.00 79.00 105 PHE A C 1
ATOM 806 O O . PHE A 1 105 ? -9.222 13.698 7.005 1.00 79.00 105 PHE A O 1
ATOM 813 N N . TRP A 1 106 ? -8.954 13.393 9.213 1.00 79.06 106 TRP A N 1
ATOM 814 C CA . TRP A 1 106 ? -7.708 12.639 9.083 1.00 79.06 106 TRP A CA 1
ATOM 815 C C 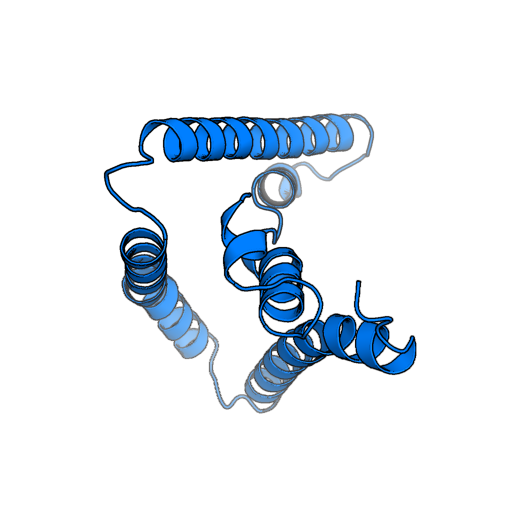. TRP A 1 106 ? -7.918 11.328 8.333 1.00 79.06 106 TRP A C 1
ATOM 817 O O . TRP A 1 106 ? -7.189 11.055 7.386 1.00 79.06 106 TRP A O 1
ATOM 827 N N . SER A 1 107 ? -8.955 10.561 8.675 1.00 79.00 107 SER A N 1
ATOM 828 C CA . SER A 1 107 ? -9.295 9.323 7.963 1.00 79.00 107 SER A CA 1
ATOM 829 C C . SER A 1 107 ? -9.502 9.563 6.468 1.00 79.00 107 SER A C 1
ATOM 831 O O . SER A 1 107 ? -9.043 8.773 5.647 1.00 79.00 107 SER A O 1
ATOM 833 N N . PHE A 1 108 ? -10.140 10.678 6.109 1.00 79.50 108 PHE A N 1
ATOM 834 C CA . PHE A 1 108 ? -10.398 11.046 4.723 1.00 79.50 108 PHE A CA 1
ATOM 835 C C . PHE A 1 108 ? -9.123 11.445 3.962 1.00 79.50 108 PHE A C 1
ATOM 837 O O . PHE A 1 108 ? -8.908 10.989 2.840 1.00 79.50 108 PHE A O 1
ATOM 844 N N . ILE A 1 109 ? -8.238 12.233 4.581 1.00 81.94 109 ILE A N 1
ATOM 845 C CA . ILE A 1 109 ? -6.940 12.588 3.985 1.00 81.94 109 ILE A CA 1
ATOM 846 C C . ILE A 1 109 ? -6.055 11.355 3.815 1.00 81.94 109 ILE A C 1
ATOM 848 O O . ILE A 1 109 ? -5.476 11.172 2.747 1.00 81.94 109 ILE A O 1
ATOM 852 N N . PHE A 1 110 ? -5.967 10.487 4.826 1.00 81.50 110 PHE A N 1
ATOM 853 C CA . PHE A 1 110 ? -5.175 9.259 4.738 1.00 81.50 110 PHE A CA 1
ATOM 854 C C . PHE A 1 110 ? -5.720 8.298 3.673 1.00 81.50 110 PHE A C 1
ATOM 856 O O . PHE A 1 110 ? -4.926 7.671 2.976 1.00 81.50 110 PHE A O 1
ATOM 863 N N . ALA A 1 111 ? -7.043 8.235 3.488 1.00 81.06 111 ALA A N 1
ATOM 864 C CA . ALA A 1 111 ? -7.659 7.449 2.420 1.00 81.06 111 ALA A CA 1
ATOM 865 C C . ALA A 1 111 ? -7.304 7.967 1.013 1.00 81.06 111 ALA A C 1
ATOM 867 O O . ALA A 1 111 ? -7.143 7.165 0.095 1.00 81.06 111 ALA A O 1
ATOM 868 N N . GLY A 1 112 ? -7.162 9.285 0.838 1.00 79.62 112 GLY A N 1
ATOM 869 C CA . GLY A 1 112 ? -6.733 9.881 -0.433 1.00 79.62 112 GLY A CA 1
ATOM 870 C C . GLY A 1 112 ? -5.219 9.859 -0.664 1.00 79.62 112 GLY A C 1
ATOM 871 O O . GLY A 1 112 ? -4.780 9.717 -1.801 1.00 79.62 112 GLY A O 1
ATOM 872 N N . LEU A 1 113 ? -4.420 9.982 0.401 1.00 81.31 113 LEU A N 1
ATOM 873 C CA . LEU A 1 113 ? -2.952 9.988 0.346 1.00 81.31 113 LEU A CA 1
ATOM 874 C C . LEU A 1 113 ? -2.378 8.582 0.124 1.00 81.31 113 LEU A C 1
ATOM 876 O O . LEU A 1 113 ? -1.418 8.430 -0.625 1.00 81.31 113 LEU A O 1
ATOM 880 N N . PHE A 1 114 ? -2.977 7.555 0.735 1.00 77.62 114 PHE A N 1
ATOM 881 C CA . PHE A 1 114 ? -2.575 6.156 0.572 1.00 77.62 114 PHE A CA 1
ATOM 882 C C . PHE A 1 114 ? -3.717 5.321 -0.015 1.00 77.62 114 PHE A C 1
ATOM 884 O O . PHE A 1 114 ? -4.283 4.466 0.677 1.00 77.62 114 PHE A O 1
ATOM 891 N N . PRO A 1 115 ? -4.074 5.530 -1.294 1.00 67.12 115 PRO A N 1
ATOM 892 C CA . PRO A 1 115 ? -4.990 4.623 -1.955 1.00 67.12 115 PRO A CA 1
ATOM 893 C C . PRO A 1 115 ? -4.342 3.239 -2.036 1.00 67.12 115 PRO A C 1
ATOM 895 O O . PRO A 1 115 ? -3.114 3.113 -2.046 1.00 67.12 115 PRO A O 1
ATOM 898 N N . ASN A 1 116 ? -5.160 2.190 -2.136 1.00 65.62 116 ASN A N 1
ATOM 899 C CA . ASN A 1 116 ? -4.671 0.821 -2.302 1.00 65.62 116 ASN A CA 1
ATOM 900 C C . ASN A 1 116 ? -4.122 0.589 -3.730 1.00 65.62 116 ASN A C 1
ATOM 902 O O . ASN A 1 116 ? -4.649 -0.198 -4.517 1.00 65.62 116 ASN A O 1
ATOM 906 N N . ILE A 1 117 ? -3.067 1.329 -4.073 1.00 60.41 117 ILE A N 1
ATOM 907 C CA . ILE A 1 117 ? -2.331 1.263 -5.337 1.00 60.41 117 ILE A CA 1
ATOM 908 C C . ILE A 1 117 ? -1.505 -0.032 -5.398 1.00 60.41 117 ILE A C 1
ATOM 910 O O . ILE A 1 117 ? -1.194 -0.522 -6.480 1.00 60.41 117 ILE A O 1
ATOM 914 N N . SER A 1 118 ? -1.175 -0.620 -4.244 1.00 57.78 118 SER A N 1
ATOM 915 C CA . SER A 1 118 ? -0.294 -1.780 -4.144 1.00 57.78 118 SER A CA 1
ATOM 916 C C . SER A 1 118 ? -0.977 -3.138 -4.278 1.00 57.78 118 SER A C 1
ATOM 918 O O . SER A 1 118 ? -0.310 -4.060 -4.732 1.00 57.78 118 SER A O 1
ATOM 920 N N . ASP A 1 119 ? -2.245 -3.307 -3.885 1.00 60.00 119 ASP A N 1
ATOM 921 C CA . ASP A 1 119 ? -2.908 -4.612 -4.034 1.00 60.00 119 ASP A CA 1
ATOM 922 C C . ASP A 1 119 ? -3.598 -4.728 -5.383 1.00 60.00 119 ASP A C 1
ATOM 924 O O . ASP A 1 119 ? -3.364 -5.687 -6.107 1.00 60.00 119 ASP A O 1
ATOM 928 N N . LEU A 1 120 ? -4.444 -3.760 -5.741 1.00 61.78 120 LEU A N 1
ATOM 929 C CA . LEU A 1 120 ? -5.282 -3.879 -6.931 1.00 61.78 120 LEU A CA 1
ATOM 930 C C . LEU A 1 120 ? -4.457 -3.662 -8.213 1.00 61.78 120 LEU A C 1
ATOM 932 O O . LEU A 1 120 ? -4.274 -4.636 -8.944 1.00 61.78 120 LEU A O 1
ATOM 936 N N . PRO A 1 121 ? -3.888 -2.471 -8.491 1.00 58.97 121 PRO A N 1
ATOM 937 C CA . PRO A 1 121 ? -3.099 -2.242 -9.702 1.00 58.97 121 PRO A CA 1
ATOM 938 C C . PRO A 1 121 ? -1.926 -3.203 -9.887 1.00 58.97 121 PRO A C 1
ATOM 940 O O . PRO A 1 121 ? -1.748 -3.707 -10.988 1.00 58.97 121 PRO A O 1
ATOM 943 N N . ILE A 1 122 ? -1.159 -3.511 -8.833 1.00 66.00 122 ILE A N 1
ATOM 944 C CA . ILE A 1 122 ? -0.015 -4.430 -8.956 1.00 66.00 122 ILE A CA 1
ATOM 945 C C . ILE A 1 122 ? -0.482 -5.859 -9.220 1.00 66.00 122 ILE A C 1
ATOM 947 O O . ILE A 1 122 ? 0.136 -6.560 -10.015 1.00 66.00 122 ILE A O 1
ATOM 951 N N . ALA A 1 123 ? -1.568 -6.322 -8.595 1.00 63.09 123 ALA A N 1
ATOM 952 C CA . ALA A 1 123 ? -2.078 -7.653 -8.902 1.00 63.09 123 ALA A CA 1
ATOM 953 C C . ALA A 1 123 ? -2.605 -7.731 -10.343 1.00 63.09 123 ALA A C 1
ATOM 955 O O . ALA A 1 123 ? -2.434 -8.767 -10.987 1.00 63.09 123 ALA A O 1
ATOM 956 N N . TYR A 1 124 ? -3.163 -6.637 -10.877 1.00 63.78 124 TYR A N 1
ATOM 957 C CA . TYR A 1 124 ? -3.496 -6.539 -12.298 1.00 63.78 124 TYR A CA 1
ATOM 958 C C . TYR A 1 124 ? -2.246 -6.557 -13.176 1.00 63.78 124 TYR A C 1
ATOM 960 O O . TYR A 1 124 ? -2.151 -7.429 -14.036 1.00 63.78 124 TYR A O 1
ATOM 968 N N . THR A 1 125 ? -1.259 -5.691 -12.942 1.00 64.88 125 THR A N 1
ATOM 969 C CA . THR A 1 125 ? -0.042 -5.653 -13.768 1.00 64.88 125 THR A CA 1
ATOM 970 C C . THR A 1 125 ? 0.744 -6.960 -13.690 1.00 64.88 125 THR A C 1
ATOM 972 O O . THR A 1 125 ? 1.185 -7.455 -14.719 1.00 64.88 125 THR A O 1
ATOM 975 N N . GLN A 1 126 ? 0.822 -7.610 -12.526 1.00 63.31 126 GLN A N 1
ATOM 976 C CA . GLN A 1 126 ? 1.425 -8.941 -12.388 1.00 63.31 126 GLN A CA 1
ATOM 977 C C . GLN A 1 126 ? 0.614 -10.040 -13.079 1.00 63.31 126 GLN A C 1
ATOM 979 O O . GLN A 1 126 ? 1.197 -10.979 -13.621 1.00 63.31 126 GLN A O 1
ATOM 984 N N . SER A 1 127 ? -0.721 -9.965 -13.061 1.00 60.97 127 SER A N 1
ATOM 985 C CA . SER A 1 127 ? -1.563 -10.918 -13.796 1.00 60.97 127 SER A CA 1
ATOM 986 C C . SER A 1 127 ? -1.426 -10.750 -15.312 1.00 60.97 127 SER A C 1
ATOM 988 O O . SER A 1 127 ? -1.421 -11.745 -16.031 1.00 60.97 127 SER A O 1
ATOM 990 N N . MET A 1 128 ? -1.247 -9.511 -15.778 1.00 57.72 128 MET A N 1
ATOM 991 C CA . MET A 1 128 ? -1.052 -9.169 -17.186 1.00 57.72 128 MET A CA 1
ATOM 992 C C . MET A 1 128 ? 0.370 -9.489 -17.668 1.00 57.72 128 MET A C 1
ATOM 994 O O . MET A 1 128 ? 0.528 -9.968 -18.786 1.00 57.72 128 MET A O 1
ATOM 998 N N . GLY A 1 129 ? 1.388 -9.288 -16.823 1.00 55.47 129 GLY A N 1
ATOM 999 C CA . GLY A 1 129 ? 2.788 -9.614 -17.118 1.00 55.47 129 GLY A CA 1
ATOM 1000 C C . GLY A 1 129 ? 3.077 -11.119 -17.128 1.00 55.47 129 GLY A C 1
ATOM 1001 O O . GLY A 1 129 ? 3.883 -11.579 -17.924 1.00 55.47 129 GLY A O 1
ATOM 1002 N N . ASN A 1 130 ? 2.370 -11.912 -16.312 1.00 53.59 130 ASN A N 1
ATOM 1003 C CA . ASN A 1 130 ? 2.504 -13.380 -16.296 1.00 53.59 130 ASN A CA 1
ATOM 1004 C C . ASN A 1 130 ? 1.540 -14.115 -17.244 1.00 53.59 130 ASN A C 1
ATOM 1006 O O . ASN A 1 130 ? 1.613 -15.338 -17.368 1.00 53.59 130 ASN A O 1
ATOM 1010 N N . GLY A 1 131 ? 0.585 -13.415 -17.860 1.00 45.75 131 GLY A N 1
ATOM 1011 C CA . GLY A 1 131 ? -0.474 -14.019 -18.663 1.00 45.75 131 GLY A CA 1
ATOM 1012 C C . GLY A 1 131 ? -0.415 -13.572 -20.113 1.00 45.75 131 GLY A C 1
ATOM 1013 O O . GLY A 1 131 ? -1.170 -12.691 -20.470 1.00 45.75 131 GLY A O 1
ATOM 1014 N N . ALA A 1 132 ? 0.437 -14.179 -20.942 1.00 50.06 132 ALA A N 1
ATOM 1015 C CA . ALA A 1 132 ? 0.392 -14.170 -22.418 1.00 50.06 132 ALA A CA 1
ATOM 1016 C C . ALA A 1 132 ? 0.335 -12.816 -23.186 1.00 50.06 132 ALA A C 1
ATOM 1018 O O . ALA A 1 132 ? 0.397 -12.843 -24.418 1.00 50.06 132 ALA A O 1
ATOM 1019 N N . ILE A 1 133 ? 0.220 -11.651 -22.530 1.00 51.62 133 ILE A N 1
ATOM 1020 C CA . ILE A 1 133 ? 0.005 -10.348 -23.192 1.00 51.62 133 ILE A CA 1
ATOM 1021 C C . ILE A 1 133 ? 1.327 -9.663 -23.555 1.00 51.62 133 ILE A C 1
ATOM 1023 O O . ILE A 1 133 ? 1.425 -9.074 -24.630 1.00 51.62 133 ILE A O 1
ATOM 1027 N N . PHE A 1 134 ? 2.342 -9.771 -22.697 1.00 51.50 134 PHE A N 1
ATOM 1028 C CA . PHE A 1 134 ? 3.655 -9.155 -22.887 1.00 51.50 134 PHE A CA 1
ATOM 1029 C C . PHE A 1 134 ? 4.746 -10.217 -22.750 1.00 51.50 134 PHE A C 1
ATOM 1031 O O . PHE A 1 134 ? 4.679 -11.070 -21.866 1.00 51.50 134 PHE A O 1
ATOM 1038 N N . THR A 1 135 ? 5.743 -10.188 -23.634 1.00 51.00 135 THR A N 1
ATOM 1039 C CA . THR A 1 135 ? 6.969 -10.981 -23.428 1.00 51.00 135 THR A CA 1
ATOM 1040 C C . THR A 1 135 ? 7.699 -10.431 -22.194 1.00 51.00 135 THR A C 1
ATOM 1042 O O . THR A 1 135 ? 7.581 -9.238 -21.921 1.00 51.00 135 THR A O 1
ATOM 1045 N N . GLU A 1 136 ? 8.475 -11.239 -21.461 1.00 51.16 136 GLU A N 1
ATOM 1046 C CA . GLU A 1 136 ? 9.262 -10.775 -20.294 1.00 51.16 136 GLU A CA 1
ATOM 1047 C C . GLU A 1 136 ? 10.057 -9.486 -20.612 1.00 51.16 136 GLU A C 1
ATOM 1049 O O . GLU A 1 136 ? 10.050 -8.538 -19.837 1.00 51.16 136 GLU A O 1
ATOM 1054 N N . ALA A 1 137 ? 10.593 -9.382 -21.835 1.00 49.53 137 ALA A N 1
ATOM 1055 C CA . ALA A 1 137 ? 11.315 -8.211 -22.343 1.00 49.53 137 ALA A CA 1
ATOM 1056 C C . ALA A 1 137 ? 10.459 -6.951 -22.626 1.00 49.53 137 ALA A C 1
ATOM 1058 O O . ALA A 1 137 ? 11.007 -5.865 -22.818 1.00 49.53 137 ALA A O 1
ATOM 1059 N N . GLU A 1 138 ? 9.134 -7.076 -22.725 1.00 51.16 138 GLU A N 1
ATOM 1060 C CA . GLU A 1 138 ? 8.198 -5.948 -22.863 1.00 51.16 138 GLU A CA 1
ATOM 1061 C C . GLU A 1 138 ? 7.642 -5.506 -21.504 1.00 51.16 138 GLU A C 1
ATOM 1063 O O . GLU A 1 138 ? 7.371 -4.322 -21.328 1.00 51.16 138 GLU A O 1
ATOM 1068 N N . SER A 1 139 ? 7.548 -6.420 -20.529 1.00 47.88 139 SER A N 1
ATOM 1069 C CA . SER A 1 139 ? 7.161 -6.095 -19.149 1.00 47.88 139 SER A CA 1
ATOM 1070 C C . SER A 1 139 ? 8.242 -5.317 -18.386 1.00 47.88 139 SER A C 1
ATOM 1072 O O . SER A 1 139 ? 7.920 -4.652 -17.406 1.00 47.88 139 SER A O 1
ATOM 1074 N N . GLU A 1 140 ? 9.506 -5.393 -18.814 1.00 43.88 140 GLU A N 1
ATOM 1075 C CA . GLU A 1 140 ? 10.635 -4.665 -18.210 1.00 43.88 140 GLU A CA 1
ATOM 1076 C C . GLU A 1 140 ? 10.825 -3.234 -18.751 1.00 43.88 140 GLU A C 1
ATOM 1078 O O . GLU A 1 140 ? 11.692 -2.512 -18.268 1.00 43.88 140 GLU A O 1
ATOM 1083 N N . LYS A 1 141 ? 10.038 -2.787 -19.742 1.00 44.72 141 LYS A N 1
ATOM 1084 C CA . LYS A 1 141 ? 10.210 -1.460 -20.374 1.00 44.72 141 LYS A CA 1
ATOM 1085 C C . LYS A 1 141 ? 9.419 -0.312 -19.729 1.00 44.72 141 LYS A C 1
ATOM 1087 O O . LYS A 1 141 ? 9.478 0.803 -20.249 1.00 44.72 141 LYS A O 1
ATOM 1092 N N . GLY A 1 142 ? 8.753 -0.563 -18.599 1.00 38.16 142 GLY A N 1
ATOM 1093 C CA . GLY A 1 142 ? 8.021 0.444 -17.816 1.00 38.16 142 GLY A CA 1
ATOM 1094 C C . GLY A 1 142 ? 6.512 0.284 -17.862 1.00 38.16 142 GLY A C 1
ATOM 1095 O O . GLY A 1 142 ? 5.942 0.364 -18.972 1.00 38.16 142 GLY A O 1
#

Secondary structure (DSSP, 8-state):
-----HHHHHHHHHHHHHHHHHHHHHHHHHHHTTSS-HHHHHHHHHHIIIIIHHHHHHHHHHHH--GGGHHHHHHHHHHHHHHHHHHHHHHHHHHHHTT--GGGHHHHHHHHHS-STTTHHHHHHHHHHTTTSS-HHHHT--

Sequence (142 aa):
MSKIGLGEAIYIALKPIFKIYTIIFVGFLLAKFNIVSMENAKGISNMVVKAILPCLTFNKIVSNISWRDIKEVGVIILSAIILFLFGAAGAMVTNYTTPVPKTFFWSFIFAGLFPNISDLPIAYTQSMGNGAIFTEAESEKG

Radius of gyration: 19.4 Å; chains: 1; bounding box: 42×40×52 Å

pLDDT: mean 74.65, std 12.27, range [38.16, 88.88]